Protein AF-A0A5Q3G4J6-F1 (afdb_monomer)

Organism: Fusarium fujikuroi (NCBI:txid5127)

Solvent-accessible surface area (backbone atoms only — not comparable to full-atom values): 6031 Å² total; per-residue (Å²): 132,82,80,49,69,67,57,44,53,53,50,43,54,51,41,53,50,53,40,53,54,37,55,48,49,45,51,53,44,51,53,53,42,53,51,38,54,51,52,30,52,56,25,48,53,44,52,77,43,99,58,60,68,71,59,25,55,52,21,51,54,51,33,54,54,34,52,56,52,42,54,51,45,52,53,50,41,52,52,43,50,52,49,42,52,53,41,51,54,50,44,54,53,43,52,54,51,47,51,50,55,55,52,56,70,73,55,73,77,85,84,126

Foldseek 3Di:
DDDDLVRLVVVLVVLVVLLVVLVVVLVVLVVVLVVLVVLLVVLVCQLPDPDPPVSNVVSVVSNVVSVVVNVVSVVVSVVSVVVSVVSVVVNVVSVVSSVVNVVCVVCPPPDD

Mean predicted aligned error: 5.92 Å

Sequence (112 aa):
MAATKTEIALELVRTRSDISSTEKEINDIKWAIIQVQTQQSAAQAIVTGNYPHDRIVVAQQQVAEFIDKENELYRQQNRSRAELQRLKAKETRLQHQLQANMAQEMCPHEAK

Nearest PDB structures (foldseek):
  3na7-assembly1_A  TM=8.870E-01  e=4.540E-01  Helicobacter pylori NCTC 11638
  5sw8-assembly1_B  TM=9.114E-01  e=8.499E-01  Homo sapiens
  7pg5-assembly1_B  TM=8.902E-01  e=1.130E+00  Homo sapiens
  6ixf-assembly1_A  TM=7.145E-01  e=1.130E+00  Homo sapiens

pLDDT: mean 92.22, std 13.29, range [38.84, 98.56]

Secondary structure (DSSP, 8-state):
-PPPHHHHHHHHHHHHHHHHHHHHHHHHHHHHHHHHHHHHHHHHHHHTSS--HHHHHHHHHHHHHHHHHHHHHHHHHHHHHHHHHHHHHHHHHHHHHHHHHHHHHH------

Radius of gyration: 25.19 Å; Cα contacts (8 Å, |Δi|>4): 65; chains: 1; bounding box: 57×15×81 Å

Structure (mmCIF, N/CA/C/O backbone):
data_AF-A0A5Q3G4J6-F1
#
_entry.id   A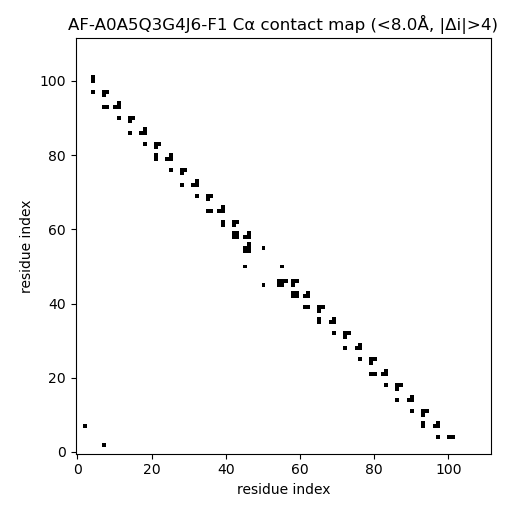F-A0A5Q3G4J6-F1
#
loop_
_atom_site.group_PDB
_atom_site.id
_atom_site.type_symbol
_atom_site.label_atom_id
_atom_site.label_alt_id
_atom_site.label_comp_id
_atom_site.label_asym_id
_atom_site.label_entity_id
_atom_site.label_seq_id
_atom_site.pdbx_PDB_ins_code
_atom_site.Cartn_x
_atom_site.Cartn_y
_atom_site.Cartn_z
_atom_site.occupancy
_atom_site.B_iso_or_equiv
_atom_site.auth_seq_id
_atom_site.auth_comp_id
_atom_site.auth_asym_id
_atom_site.auth_atom_id
_atom_site.pdbx_PDB_model_num
ATOM 1 N N . MET A 1 1 ? 9.278 -8.058 -33.242 1.00 46.97 1 MET A N 1
ATOM 2 C CA . MET A 1 1 ? 9.695 -6.682 -33.584 1.00 46.97 1 MET A CA 1
ATOM 3 C C . MET A 1 1 ? 10.282 -6.068 -32.328 1.00 46.97 1 MET A C 1
ATOM 5 O O . MET A 1 1 ? 9.652 -6.192 -31.285 1.00 46.97 1 MET A O 1
ATOM 9 N N . ALA A 1 2 ? 11.500 -5.529 -32.384 1.00 59.97 2 ALA A N 1
ATOM 10 C CA . ALA A 1 2 ? 12.083 -4.822 -31.245 1.00 59.97 2 ALA A CA 1
ATOM 11 C C . ALA A 1 2 ? 11.324 -3.502 -31.033 1.00 59.97 2 ALA A C 1
ATOM 13 O O . ALA A 1 2 ? 11.009 -2.830 -32.014 1.00 59.97 2 ALA A O 1
ATOM 14 N N . ALA A 1 3 ? 11.005 -3.159 -29.782 1.00 72.31 3 ALA A N 1
ATOM 15 C CA . ALA A 1 3 ? 10.411 -1.865 -29.457 1.00 72.31 3 ALA A CA 1
ATOM 16 C C . ALA A 1 3 ? 11.389 -0.739 -29.823 1.00 72.31 3 ALA A C 1
ATOM 18 O O . ALA A 1 3 ? 12.597 -0.841 -29.584 1.00 72.31 3 ALA A O 1
ATOM 19 N N . THR A 1 4 ? 10.869 0.330 -30.411 1.00 83.44 4 THR A N 1
ATOM 20 C CA . THR A 1 4 ? 11.654 1.501 -30.800 1.00 83.44 4 THR A CA 1
ATOM 21 C C . THR A 1 4 ? 12.139 2.268 -29.566 1.00 83.44 4 THR A C 1
ATOM 23 O O . THR A 1 4 ? 11.529 2.240 -28.497 1.00 83.44 4 THR A O 1
ATOM 26 N N . LYS A 1 5 ? 13.242 3.011 -29.709 1.00 86.94 5 LYS A N 1
ATOM 27 C CA . LYS A 1 5 ? 13.803 3.880 -28.658 1.00 86.94 5 LYS A CA 1
ATOM 28 C C . LYS A 1 5 ? 12.755 4.818 -28.043 1.00 86.94 5 LYS A C 1
ATOM 30 O O . LYS A 1 5 ? 12.698 4.969 -26.825 1.00 86.94 5 LYS A O 1
ATOM 35 N N . THR A 1 6 ? 11.910 5.410 -28.886 1.00 89.19 6 THR A N 1
ATOM 36 C CA . THR A 1 6 ? 10.826 6.306 -28.467 1.00 89.19 6 THR A CA 1
ATOM 37 C C . THR A 1 6 ? 9.762 5.570 -27.654 1.00 89.19 6 THR A C 1
ATOM 39 O O . THR A 1 6 ? 9.331 6.083 -26.625 1.00 89.19 6 THR A O 1
ATOM 42 N N . GLU A 1 7 ? 9.370 4.359 -28.057 1.00 92.56 7 GLU A N 1
ATOM 43 C CA . GLU A 1 7 ? 8.411 3.539 -27.301 1.00 92.56 7 GLU A CA 1
ATOM 44 C C . GLU A 1 7 ? 8.956 3.165 -25.919 1.00 92.56 7 GLU A C 1
ATOM 46 O O . GLU A 1 7 ? 8.252 3.329 -24.923 1.00 92.56 7 GLU A O 1
ATOM 51 N N . ILE A 1 8 ? 10.229 2.760 -25.835 1.00 91.75 8 ILE A N 1
ATOM 52 C CA . ILE A 1 8 ? 10.890 2.438 -24.560 1.00 91.75 8 ILE A CA 1
ATOM 53 C C . ILE A 1 8 ? 10.963 3.677 -23.656 1.00 91.75 8 ILE A C 1
ATOM 55 O O . ILE A 1 8 ? 10.681 3.589 -22.461 1.00 91.75 8 ILE A O 1
ATOM 59 N N . ALA A 1 9 ? 11.299 4.846 -24.211 1.00 92.50 9 ALA A N 1
ATOM 60 C CA . ALA A 1 9 ? 11.348 6.098 -23.459 1.00 92.50 9 ALA A CA 1
ATOM 61 C C . ALA A 1 9 ? 9.964 6.517 -22.928 1.00 92.50 9 ALA A C 1
ATOM 63 O O . ALA A 1 9 ? 9.842 6.920 -21.770 1.00 92.50 9 ALA A O 1
ATOM 64 N N . LEU A 1 10 ? 8.909 6.382 -23.738 1.00 95.19 10 LEU A N 1
ATOM 65 C CA . LEU A 1 10 ? 7.536 6.652 -23.305 1.00 95.19 10 LEU A CA 1
ATOM 66 C C . LEU A 1 10 ? 7.086 5.674 -22.215 1.00 95.19 10 LEU A C 1
ATOM 68 O O . LEU A 1 10 ? 6.464 6.082 -21.232 1.00 95.19 10 LEU A O 1
ATOM 72 N N . GLU A 1 11 ? 7.416 4.391 -22.354 1.00 95.81 11 GLU A N 1
ATOM 73 C CA . GLU A 1 11 ? 7.081 3.389 -21.345 1.00 95.81 11 GLU A CA 1
ATOM 74 C C . GLU A 1 11 ? 7.855 3.596 -20.034 1.00 95.81 11 GLU A C 1
ATOM 76 O O . GLU A 1 11 ? 7.298 3.363 -18.959 1.00 95.81 11 GLU A O 1
ATOM 81 N N . LEU A 1 12 ? 9.087 4.112 -20.087 1.00 96.19 12 LEU A N 1
ATOM 82 C CA . LEU A 1 12 ? 9.831 4.547 -18.901 1.00 96.19 12 LEU A CA 1
ATOM 83 C C . LEU A 1 12 ? 9.124 5.683 -18.164 1.00 96.19 12 LEU A C 1
ATOM 85 O O . LEU A 1 12 ? 8.985 5.617 -16.944 1.00 96.19 12 LEU A O 1
ATOM 89 N N . VAL A 1 13 ? 8.656 6.707 -18.884 1.00 97.44 13 VAL A N 1
ATOM 90 C CA . VAL A 1 13 ? 7.914 7.827 -18.279 1.00 97.44 13 VAL A CA 1
ATOM 91 C C . VAL A 1 13 ? 6.649 7.322 -17.587 1.00 97.44 13 VAL A C 1
ATOM 93 O O . VAL A 1 13 ? 6.405 7.673 -16.433 1.00 97.44 13 VAL A O 1
ATOM 96 N N . ARG A 1 14 ? 5.883 6.446 -18.249 1.00 97.50 14 ARG A N 1
ATOM 97 C CA . ARG A 1 14 ? 4.683 5.828 -17.660 1.00 97.50 14 ARG A CA 1
ATOM 98 C C . ARG A 1 14 ? 5.025 5.008 -16.418 1.00 97.50 14 ARG A C 1
ATOM 100 O O . ARG A 1 14 ? 4.450 5.241 -15.365 1.00 97.50 14 ARG A O 1
ATOM 107 N N . THR A 1 15 ? 6.031 4.139 -16.512 1.00 97.88 15 THR A N 1
ATOM 108 C CA . THR A 1 15 ? 6.462 3.287 -15.392 1.00 97.88 15 THR A CA 1
ATOM 109 C C . THR A 1 15 ? 6.900 4.125 -14.186 1.00 97.88 15 THR A C 1
ATOM 111 O O . THR A 1 15 ? 6.554 3.799 -13.057 1.00 97.88 15 THR A O 1
ATOM 114 N N . ARG A 1 16 ? 7.608 5.242 -14.399 1.00 98.06 16 ARG A N 1
ATOM 115 C CA . ARG A 1 16 ? 7.990 6.176 -13.325 1.00 98.06 16 ARG A CA 1
ATOM 116 C C . ARG A 1 16 ? 6.791 6.879 -12.691 1.00 98.06 16 ARG A C 1
ATOM 118 O O . ARG A 1 16 ? 6.776 7.065 -11.476 1.00 98.06 16 ARG A O 1
ATOM 125 N N . SER A 1 17 ? 5.790 7.244 -13.492 1.00 98.25 17 SER A N 1
ATOM 126 C CA . SER A 1 17 ? 4.525 7.774 -12.977 1.00 98.25 17 SER A CA 1
ATOM 127 C C . SER A 1 17 ? 3.824 6.741 -12.093 1.00 98.25 17 SER A C 1
ATOM 129 O O . SER A 1 17 ? 3.448 7.064 -10.970 1.00 98.25 17 SER A O 1
ATOM 131 N N . ASP A 1 18 ? 3.727 5.491 -12.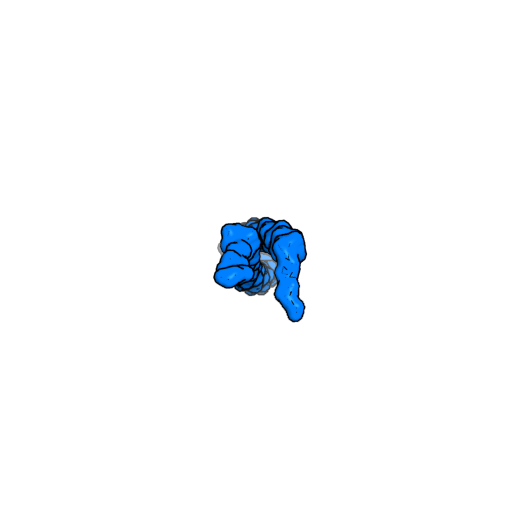552 1.00 98.31 18 ASP A N 1
ATOM 132 C CA . ASP A 1 18 ? 3.100 4.398 -11.799 1.00 98.31 18 ASP A CA 1
ATOM 133 C C . ASP A 1 18 ? 3.845 4.117 -10.482 1.00 98.31 18 ASP A C 1
ATOM 135 O O . ASP A 1 18 ? 3.217 3.911 -9.441 1.00 98.31 18 ASP A O 1
ATOM 139 N N . ILE A 1 19 ? 5.185 4.174 -10.494 1.00 98.56 19 ILE A N 1
ATOM 140 C CA . ILE A 1 19 ? 6.023 4.085 -9.286 1.00 98.56 19 ILE A CA 1
ATOM 141 C C . ILE A 1 19 ? 5.639 5.183 -8.294 1.00 98.56 19 ILE A C 1
ATOM 143 O O . ILE A 1 19 ? 5.351 4.878 -7.139 1.00 98.56 19 ILE A O 1
ATOM 147 N N . SER A 1 20 ? 5.590 6.441 -8.741 1.00 98.50 20 SER A N 1
ATOM 148 C CA . SER A 1 20 ? 5.261 7.577 -7.875 1.00 98.50 20 SER A CA 1
ATOM 149 C C . SER A 1 20 ? 3.850 7.462 -7.289 1.00 98.50 20 SER A C 1
ATOM 151 O O . SER A 1 20 ? 3.655 7.669 -6.089 1.00 98.50 20 SER A O 1
ATOM 153 N N . SER A 1 21 ? 2.867 7.063 -8.102 1.00 98.38 21 SER A N 1
ATOM 154 C CA . SER A 1 21 ? 1.499 6.812 -7.641 1.00 98.38 21 SER A CA 1
ATOM 155 C C . SER A 1 21 ? 1.435 5.686 -6.606 1.00 98.38 21 SER A C 1
ATOM 157 O O . SER A 1 21 ? 0.764 5.837 -5.588 1.00 98.38 21 SER A O 1
ATOM 159 N N . THR A 1 22 ? 2.172 4.594 -6.819 1.00 98.44 22 THR A N 1
ATOM 160 C CA . THR A 1 22 ? 2.214 3.455 -5.887 1.00 98.44 22 THR A CA 1
ATOM 161 C C . THR A 1 22 ? 2.916 3.823 -4.576 1.00 98.44 22 THR A C 1
ATOM 163 O O . THR A 1 22 ? 2.479 3.427 -3.497 1.00 98.44 22 THR A O 1
ATOM 166 N N . GLU A 1 23 ? 3.990 4.617 -4.629 1.00 98.50 23 GLU A N 1
ATOM 167 C CA . GLU A 1 23 ? 4.670 5.132 -3.432 1.00 98.50 23 GLU A CA 1
ATOM 168 C C . GLU A 1 23 ? 3.748 6.032 -2.605 1.00 98.50 23 GLU A C 1
ATOM 170 O O . GLU A 1 23 ? 3.713 5.913 -1.375 1.00 98.50 23 GLU A O 1
ATOM 175 N N . LYS A 1 24 ? 2.950 6.875 -3.274 1.00 98.44 24 LYS A N 1
ATOM 176 C CA . LYS A 1 24 ? 1.908 7.666 -2.619 1.00 98.44 24 LYS A CA 1
ATOM 177 C C . LYS A 1 24 ? 0.846 6.772 -1.977 1.00 98.44 24 LYS A C 1
ATOM 179 O O . LYS A 1 24 ? 0.558 6.962 -0.801 1.00 98.44 24 LYS A O 1
ATOM 184 N N . GLU A 1 25 ? 0.322 5.775 -2.690 1.00 98.31 25 GLU A N 1
ATOM 185 C CA . GLU A 1 25 ? 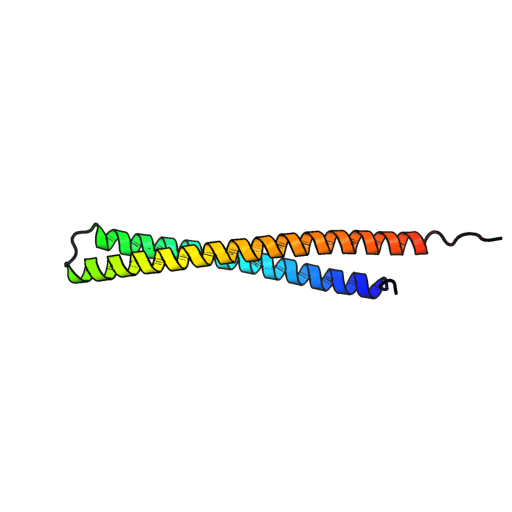-0.677 4.844 -2.142 1.00 98.31 25 GLU A CA 1
ATOM 186 C C . GLU A 1 25 ? -0.153 4.139 -0.881 1.00 98.31 25 GLU A C 1
ATOM 188 O O . GLU A 1 25 ? -0.831 4.099 0.145 1.00 98.31 25 GLU A O 1
ATOM 193 N N . ILE A 1 26 ? 1.089 3.645 -0.907 1.00 98.44 26 ILE A N 1
ATOM 194 C CA . ILE A 1 26 ? 1.726 3.028 0.265 1.00 98.44 26 ILE A CA 1
ATOM 195 C C . ILE A 1 26 ? 1.765 4.004 1.445 1.00 98.44 26 ILE A C 1
ATOM 197 O O . ILE A 1 26 ? 1.566 3.588 2.589 1.00 98.44 26 ILE A O 1
ATOM 201 N N . ASN A 1 27 ? 2.053 5.280 1.192 1.00 98.31 27 ASN A N 1
ATOM 202 C CA . ASN A 1 27 ? 2.089 6.306 2.227 1.00 98.31 27 ASN A CA 1
ATOM 203 C C . ASN A 1 27 ? 0.694 6.623 2.783 1.00 98.31 27 ASN A C 1
ATOM 205 O O . ASN A 1 27 ? 0.530 6.708 3.997 1.00 98.31 27 ASN A O 1
ATOM 209 N N . ASP A 1 28 ? -0.313 6.721 1.921 1.00 98.44 28 ASP A N 1
ATOM 210 C CA . ASP A 1 28 ? -1.701 6.948 2.326 1.00 98.44 28 ASP A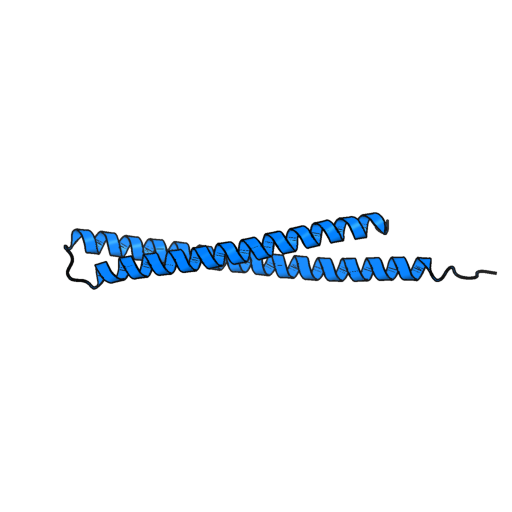 CA 1
ATOM 211 C C . ASP A 1 28 ? -2.215 5.772 3.181 1.00 98.44 28 ASP A C 1
ATOM 213 O O . ASP A 1 28 ? -2.810 5.979 4.241 1.00 98.44 28 ASP A O 1
ATOM 217 N N . ILE A 1 29 ? -1.878 4.530 2.809 1.00 98.50 29 ILE A N 1
ATOM 218 C CA . ILE A 1 29 ? -2.192 3.334 3.607 1.00 98.50 29 ILE A CA 1
ATOM 219 C C . ILE A 1 29 ? -1.495 3.375 4.975 1.00 98.50 29 ILE A C 1
ATOM 221 O O . ILE A 1 29 ? -2.102 3.002 5.977 1.00 98.50 29 ILE A O 1
ATOM 225 N N . LYS A 1 30 ? -0.238 3.843 5.064 1.00 98.31 30 LYS A N 1
ATOM 226 C CA . LYS A 1 30 ? 0.446 4.002 6.365 1.00 98.31 30 LYS A CA 1
ATOM 227 C C . LYS A 1 30 ? -0.324 4.945 7.288 1.00 98.31 30 LYS A C 1
ATOM 229 O O . LYS A 1 30 ? -0.503 4.620 8.459 1.00 98.31 30 LYS A O 1
ATOM 234 N N . TRP A 1 31 ? -0.790 6.080 6.771 1.00 98.50 31 TRP A N 1
ATOM 235 C CA . TRP A 1 31 ? -1.596 7.017 7.553 1.00 98.50 31 TRP A CA 1
ATOM 236 C C . TRP A 1 31 ? -2.933 6.414 7.981 1.00 98.50 31 TRP A C 1
ATOM 238 O O . TRP A 1 31 ? -3.331 6.579 9.133 1.00 98.50 31 TRP A O 1
ATOM 248 N N . ALA A 1 32 ? -3.586 5.653 7.100 1.00 98.50 32 ALA A N 1
ATOM 249 C CA . ALA A 1 32 ? -4.814 4.942 7.437 1.00 98.50 32 ALA A CA 1
ATOM 250 C C . ALA A 1 32 ? -4.606 3.917 8.568 1.00 98.50 32 ALA A C 1
ATOM 252 O O . ALA A 1 32 ? -5.440 3.830 9.468 1.00 98.50 32 ALA A O 1
ATOM 253 N N . ILE A 1 33 ? -3.484 3.186 8.568 1.00 98.44 33 ILE A N 1
ATOM 254 C CA . ILE A 1 33 ? -3.130 2.248 9.649 1.00 98.44 33 ILE A CA 1
ATOM 255 C C . ILE A 1 33 ? -2.981 2.997 10.978 1.00 98.44 33 ILE A C 1
ATOM 257 O O . ILE A 1 33 ? -3.619 2.625 11.959 1.00 98.44 33 ILE A O 1
ATOM 261 N N . ILE A 1 34 ? -2.215 4.094 11.004 1.00 98.31 34 ILE A N 1
ATOM 262 C CA . ILE A 1 34 ? -2.021 4.916 12.214 1.00 98.31 34 ILE A CA 1
ATOM 263 C C . ILE A 1 34 ? -3.365 5.429 12.751 1.00 98.31 34 ILE A C 1
ATOM 265 O O . ILE A 1 34 ? -3.614 5.417 13.960 1.00 98.31 34 ILE A O 1
ATOM 269 N N . GLN A 1 35 ? -4.258 5.859 11.857 1.00 98.38 35 GLN A N 1
ATOM 270 C CA . GLN A 1 35 ? -5.590 6.317 12.235 1.00 98.38 35 GLN A CA 1
ATOM 271 C C . GLN A 1 35 ? -6.411 5.195 12.887 1.00 98.38 35 GLN A C 1
ATOM 273 O O . GLN A 1 35 ? -7.014 5.422 13.936 1.00 98.38 35 GLN A O 1
ATOM 278 N N . VAL A 1 36 ? -6.422 3.993 12.304 1.00 98.31 36 VAL A N 1
ATOM 279 C CA . VAL A 1 36 ? -7.152 2.840 12.857 1.00 98.31 36 VAL A CA 1
ATOM 280 C C . VAL A 1 36 ? -6.579 2.421 14.211 1.00 98.31 36 VAL A C 1
ATOM 282 O O . VAL A 1 36 ? -7.345 2.245 15.154 1.00 98.31 36 VAL A O 1
ATOM 285 N N . GLN A 1 37 ? -5.254 2.371 14.361 1.00 98.06 37 GLN A N 1
ATOM 286 C CA . GLN A 1 37 ? -4.595 2.081 15.644 1.00 98.06 37 GLN A CA 1
ATOM 287 C C . GLN A 1 37 ? -4.967 3.097 16.733 1.00 98.06 37 GLN A C 1
ATOM 289 O O . GLN A 1 37 ? -5.189 2.747 17.896 1.00 98.06 37 GLN A O 1
ATOM 294 N N . THR A 1 38 ? -5.092 4.371 16.356 1.00 98.25 38 THR A N 1
ATOM 295 C CA . THR A 1 38 ? -5.542 5.429 17.270 1.00 98.25 38 THR A CA 1
ATOM 296 C C . THR A 1 38 ? -6.992 5.204 17.711 1.00 98.25 38 THR A C 1
ATOM 298 O O . THR A 1 38 ? -7.303 5.299 18.898 1.00 98.25 38 THR A O 1
ATOM 301 N N . GLN A 1 39 ? -7.882 4.859 16.775 1.00 97.88 39 GLN A N 1
ATOM 302 C CA . GLN A 1 39 ? -9.289 4.557 17.068 1.00 97.88 39 GLN A CA 1
ATOM 303 C C . GLN A 1 39 ? -9.441 3.311 17.947 1.00 97.88 39 GLN A C 1
ATOM 305 O O . GLN A 1 39 ? -10.207 3.323 18.910 1.00 97.88 39 GLN A O 1
ATOM 310 N N . GLN A 1 40 ? -8.658 2.270 17.669 1.00 97.69 40 GLN A N 1
ATOM 311 C CA . GLN A 1 40 ? -8.606 1.058 18.475 1.00 97.69 40 GLN A CA 1
ATOM 312 C C . GLN A 1 40 ? -8.157 1.358 19.907 1.00 97.69 40 GLN A C 1
ATOM 314 O O . GLN A 1 40 ? -8.776 0.877 20.851 1.00 97.69 40 GLN A O 1
ATOM 319 N N . SER A 1 41 ? -7.133 2.197 20.081 1.00 97.38 41 SER A N 1
ATOM 320 C CA . SER A 1 41 ? -6.643 2.604 21.404 1.00 97.38 41 SER A CA 1
ATOM 321 C C . SER A 1 41 ? -7.716 3.354 22.202 1.00 97.38 41 SER A C 1
ATOM 323 O O . SER A 1 41 ? -7.892 3.108 23.396 1.00 97.38 41 SER A O 1
ATOM 325 N N . ALA A 1 42 ? -8.481 4.228 21.539 1.00 97.69 42 ALA A N 1
ATOM 326 C CA . ALA A 1 42 ? -9.604 4.929 22.157 1.00 97.69 42 ALA A CA 1
ATOM 327 C C . ALA A 1 42 ? -10.730 3.967 22.576 1.00 97.69 42 ALA A C 1
ATOM 329 O O . ALA A 1 42 ? -11.232 4.066 23.695 1.00 97.69 42 ALA A O 1
ATOM 330 N N . ALA A 1 43 ? -11.098 3.010 21.718 1.00 97.50 43 ALA A N 1
ATOM 331 C CA . ALA A 1 43 ? -12.097 1.996 22.052 1.00 97.50 43 ALA A CA 1
ATOM 332 C C . ALA A 1 43 ? -11.618 1.095 23.205 1.00 97.50 43 ALA A C 1
ATOM 334 O O . ALA A 1 43 ? -12.352 0.875 24.167 1.00 97.50 43 ALA A O 1
ATOM 335 N N . GLN A 1 44 ? -10.355 0.664 23.186 1.00 97.44 44 GLN A N 1
ATOM 336 C CA . GLN A 1 44 ? -9.763 -0.149 24.249 1.00 97.44 44 GLN A CA 1
ATOM 337 C C . GLN A 1 44 ? -9.792 0.563 25.610 1.00 97.44 44 GLN A C 1
ATOM 339 O O . GLN A 1 44 ? -10.085 -0.071 26.622 1.00 97.44 44 GLN A O 1
ATOM 344 N N . ALA A 1 45 ? -9.562 1.880 25.641 1.00 97.56 45 ALA A N 1
ATOM 345 C CA . ALA A 1 45 ? -9.653 2.672 26.866 1.00 97.56 45 ALA A CA 1
ATOM 346 C C . ALA A 1 45 ? -11.072 2.687 27.466 1.00 97.56 45 ALA A C 1
ATOM 348 O O . ALA A 1 45 ? -11.221 2.750 28.687 1.00 97.56 45 ALA A O 1
ATOM 349 N N . ILE A 1 46 ? -12.115 2.600 26.629 1.00 97.38 46 ILE A N 1
ATOM 350 C CA . ILE A 1 46 ? -13.504 2.448 27.090 1.00 97.38 46 ILE A CA 1
ATOM 351 C C . ILE A 1 46 ? -13.710 1.050 27.675 1.00 97.38 46 ILE A C 1
ATOM 353 O O . ILE A 1 46 ? -14.272 0.928 28.761 1.00 97.38 46 ILE A O 1
ATOM 357 N N . VAL A 1 47 ? -13.214 0.010 26.996 1.00 96.38 47 VAL A N 1
ATOM 358 C CA . VAL A 1 47 ? -13.335 -1.391 27.440 1.00 96.38 47 VAL A CA 1
ATOM 359 C C . VAL A 1 47 ? -12.708 -1.607 28.818 1.00 96.38 47 VAL A C 1
ATOM 361 O O . VAL A 1 47 ? -13.282 -2.304 29.650 1.00 96.38 47 VAL A O 1
ATOM 364 N N . THR A 1 48 ? -11.536 -1.022 29.070 1.00 96.25 48 THR A N 1
ATOM 365 C CA . THR A 1 48 ? -10.807 -1.180 30.341 1.00 96.25 48 THR A CA 1
ATOM 366 C C . THR A 1 48 ? -11.176 -0.137 31.394 1.00 96.25 48 THR A C 1
ATOM 368 O O . THR A 1 48 ? -10.668 -0.187 32.512 1.00 96.25 48 THR A O 1
ATOM 371 N N . GLY A 1 49 ? -11.985 0.857 31.027 1.00 95.81 49 GLY A N 1
ATOM 372 C CA . GLY A 1 49 ? -12.366 1.963 31.894 1.00 95.81 49 GLY A CA 1
ATOM 373 C C . GLY A 1 49 ? -13.597 1.660 32.746 1.00 95.81 49 GLY A C 1
ATOM 374 O O . GLY A 1 49 ? -14.242 0.623 32.627 1.00 95.81 49 GLY A O 1
ATOM 375 N N . ASN A 1 50 ? -13.961 2.620 33.594 1.00 95.56 50 ASN A N 1
ATOM 376 C CA . ASN A 1 50 ? -15.181 2.551 34.396 1.00 95.56 50 ASN A CA 1
ATOM 377 C C . ASN A 1 50 ? -16.372 3.144 33.624 1.00 95.56 50 ASN A C 1
ATOM 379 O O . ASN A 1 50 ? -16.851 4.235 33.940 1.00 95.56 50 ASN A O 1
ATOM 383 N N . TYR A 1 51 ? -16.795 2.455 32.564 1.00 95.88 51 TYR A N 1
ATOM 384 C CA . TYR A 1 51 ? -17.934 2.850 31.734 1.00 95.88 51 TYR A CA 1
ATOM 385 C C . TYR A 1 51 ? -19.143 1.930 31.956 1.00 95.88 51 TYR A C 1
ATOM 387 O O . TYR A 1 51 ? -18.982 0.779 32.361 1.00 95.88 51 TYR A O 1
ATOM 395 N N . PRO A 1 52 ? -20.364 2.413 31.665 1.00 97.56 52 PRO A N 1
AT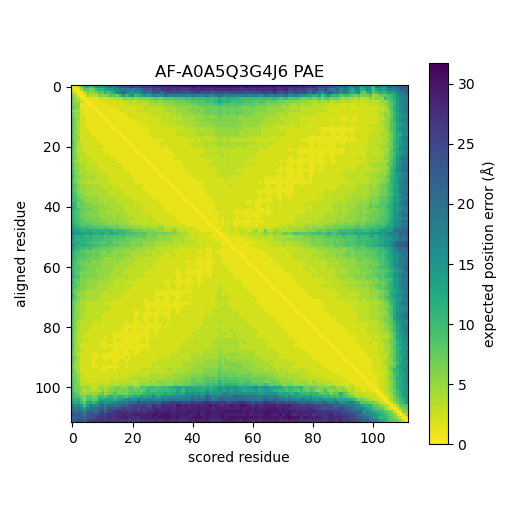OM 396 C CA . PRO A 1 52 ? -21.552 1.569 31.613 1.00 97.56 52 PRO A CA 1
ATOM 397 C C . PRO A 1 52 ? -21.377 0.354 30.688 1.00 97.56 52 PRO A C 1
ATOM 399 O O . PRO A 1 52 ? -20.696 0.430 29.661 1.00 97.56 52 PRO A O 1
ATOM 402 N N . HIS A 1 53 ? -22.000 -0.769 31.054 1.00 95.81 53 HIS A N 1
ATOM 403 C CA . HIS A 1 53 ? -21.816 -2.054 30.373 1.00 95.81 53 HIS A CA 1
ATOM 404 C C . HIS A 1 53 ? -22.174 -2.008 28.879 1.00 95.81 53 HIS A C 1
ATOM 406 O O . HIS A 1 53 ? -21.447 -2.557 28.057 1.00 95.81 53 HIS A O 1
ATOM 412 N N . ASP A 1 54 ? -23.240 -1.300 28.512 1.00 96.88 54 ASP A N 1
ATOM 413 C CA . ASP A 1 54 ? -23.649 -1.070 27.123 1.00 96.88 54 ASP A CA 1
ATOM 414 C C . ASP A 1 54 ? -22.540 -0.401 26.297 1.00 96.88 54 ASP A C 1
ATOM 416 O O . ASP A 1 54 ? -22.246 -0.831 25.181 1.00 96.88 54 ASP A O 1
ATOM 420 N N . ARG A 1 55 ? -21.854 0.599 26.865 1.00 96.31 55 ARG A N 1
ATOM 421 C CA . ARG A 1 55 ? -20.727 1.266 26.198 1.00 96.31 55 ARG A CA 1
ATOM 422 C C . ARG A 1 55 ? -19.513 0.359 26.061 1.00 96.31 55 ARG A C 1
ATOM 424 O O . ARG A 1 55 ? -18.834 0.421 25.040 1.00 96.31 55 ARG A O 1
ATOM 431 N N . ILE A 1 56 ? -19.251 -0.481 27.061 1.00 97.81 56 ILE A N 1
ATOM 432 C CA . ILE A 1 56 ? -18.170 -1.473 27.004 1.00 97.81 56 ILE A CA 1
ATOM 433 C C . ILE A 1 56 ? -18.432 -2.474 25.876 1.00 97.81 56 ILE A C 1
ATOM 435 O O . ILE A 1 56 ? -17.530 -2.727 25.083 1.00 97.81 56 ILE A O 1
ATOM 439 N N . VAL A 1 57 ? -19.656 -2.996 25.760 1.00 97.44 57 VAL A N 1
ATOM 440 C CA . VAL A 1 57 ? -20.028 -3.950 24.700 1.00 97.44 57 VAL A CA 1
ATOM 441 C C . VAL A 1 57 ? -19.844 -3.330 23.312 1.00 97.44 57 VAL A C 1
ATOM 443 O O . VAL A 1 57 ? -19.237 -3.947 22.437 1.00 97.44 57 VAL A O 1
ATOM 446 N N . VAL A 1 58 ? -20.292 -2.086 23.113 1.00 97.75 58 VAL A N 1
ATOM 447 C CA . VAL A 1 58 ? -20.078 -1.366 21.845 1.00 97.75 58 VAL A CA 1
ATOM 448 C C . VAL A 1 58 ? -18.587 -1.175 21.558 1.00 97.75 58 VAL A C 1
ATOM 450 O O . VAL A 1 58 ? -18.143 -1.403 20.435 1.00 97.75 58 VAL A O 1
ATOM 453 N N . ALA A 1 59 ? -17.793 -0.800 22.561 1.00 97.56 59 ALA A N 1
ATOM 454 C CA . ALA A 1 59 ? -16.358 -0.604 22.387 1.00 97.56 59 ALA A CA 1
ATOM 455 C C . ALA A 1 59 ? -15.617 -1.916 22.071 1.00 97.56 59 ALA A C 1
ATOM 457 O O . ALA A 1 59 ? -14.703 -1.911 21.251 1.00 97.56 59 ALA A O 1
ATOM 458 N N . GLN A 1 60 ? -16.026 -3.048 22.651 1.00 97.94 60 GLN A N 1
ATOM 459 C CA . GLN A 1 60 ? -15.478 -4.367 22.311 1.00 97.94 60 GLN A CA 1
ATOM 460 C C . GLN A 1 60 ? -15.732 -4.721 20.843 1.00 97.94 60 GLN A C 1
ATOM 462 O O . GLN A 1 60 ? -14.814 -5.160 20.150 1.00 97.94 60 GLN A O 1
ATOM 467 N N . GLN A 1 61 ? -16.951 -4.472 20.358 1.00 98.00 61 GLN A N 1
ATOM 468 C CA . GLN A 1 61 ? -17.296 -4.667 18.951 1.00 98.00 61 GLN A CA 1
ATOM 469 C C . GLN A 1 61 ? -16.447 -3.768 18.037 1.00 98.00 61 GLN A C 1
ATOM 471 O O . GLN A 1 61 ? -15.878 -4.243 17.056 1.00 98.00 61 GLN A O 1
ATOM 476 N N . GLN A 1 62 ? -16.281 -2.492 18.396 1.00 98.00 62 GLN A N 1
ATOM 477 C CA . GLN A 1 62 ? -15.430 -1.559 17.650 1.00 98.00 62 GLN A CA 1
ATOM 478 C C . GLN A 1 62 ? -13.965 -2.007 17.602 1.00 98.00 62 GLN A C 1
ATOM 480 O O . GLN A 1 62 ? -13.335 -1.915 16.553 1.00 98.00 62 GLN A O 1
ATOM 485 N N . VAL A 1 63 ? -13.411 -2.518 18.708 1.00 97.62 63 VAL A N 1
ATOM 486 C CA . VAL A 1 63 ? -12.040 -3.055 18.727 1.00 97.62 63 VAL A CA 1
ATOM 487 C C . VAL A 1 63 ? -11.892 -4.204 17.730 1.00 97.62 63 VAL A C 1
ATOM 489 O O . VAL A 1 63 ? -10.922 -4.212 16.974 1.00 97.62 63 VAL A O 1
ATOM 492 N N . ALA A 1 64 ? -12.847 -5.138 17.687 1.00 97.06 64 ALA A N 1
ATOM 493 C CA . ALA A 1 64 ? -12.821 -6.241 16.726 1.00 97.06 64 ALA A CA 1
ATOM 494 C C . ALA A 1 64 ? -12.851 -5.733 15.271 1.00 97.06 64 ALA A C 1
ATOM 496 O O . ALA A 1 64 ? -12.020 -6.134 14.458 1.00 97.06 64 ALA A O 1
ATOM 497 N N . GLU A 1 65 ? -13.730 -4.776 14.964 1.00 98.12 65 GLU A N 1
ATOM 498 C CA . GLU A 1 65 ? -13.823 -4.165 13.631 1.00 98.12 65 GLU A CA 1
ATOM 499 C C . GLU A 1 65 ? -12.540 -3.423 13.227 1.00 98.12 65 GLU A C 1
ATOM 501 O O . GLU A 1 65 ? -12.114 -3.484 12.070 1.00 98.12 65 GLU A O 1
ATOM 506 N N . PHE A 1 66 ? -11.893 -2.731 14.169 1.00 98.19 66 PHE A N 1
ATOM 507 C CA . PHE A 1 66 ? -10.629 -2.049 13.901 1.00 98.19 66 PHE A CA 1
ATOM 508 C C . PHE A 1 66 ? -9.481 -3.026 13.650 1.00 98.19 66 PHE A C 1
ATOM 510 O O . PHE A 1 66 ? -8.683 -2.765 12.753 1.00 98.19 66 PHE A O 1
ATOM 517 N N . ILE A 1 67 ? -9.433 -4.162 14.353 1.00 97.56 67 ILE A N 1
ATOM 518 C CA . ILE A 1 67 ? -8.450 -5.227 14.091 1.00 97.56 67 ILE A CA 1
ATOM 519 C C . ILE A 1 67 ? -8.616 -5.770 12.667 1.00 97.56 67 ILE A C 1
ATOM 521 O O . ILE A 1 67 ? -7.638 -5.897 11.927 1.00 97.56 67 ILE A O 1
ATOM 525 N N . ASP A 1 68 ? -9.848 -6.057 12.247 1.00 98.12 68 ASP A N 1
ATOM 526 C CA . ASP A 1 68 ? -10.115 -6.551 10.893 1.00 98.12 68 ASP A CA 1
ATOM 527 C C . ASP A 1 68 ? -9.716 -5.526 9.826 1.00 98.12 68 ASP A C 1
ATOM 529 O O . ASP A 1 68 ? -9.071 -5.865 8.826 1.00 98.12 68 ASP A O 1
ATOM 533 N N . LYS A 1 69 ? -10.036 -4.250 10.061 1.00 98.31 69 LYS A N 1
ATOM 534 C CA . LYS A 1 69 ? -9.672 -3.154 9.161 1.00 98.31 69 LYS A CA 1
ATOM 535 C C . LYS A 1 69 ? -8.160 -2.950 9.075 1.00 98.31 69 LYS A C 1
ATOM 537 O O . LYS A 1 69 ? -7.634 -2.760 7.980 1.00 98.31 69 LYS A O 1
ATOM 542 N N . GLU A 1 70 ? -7.459 -2.998 10.202 1.00 98.06 70 GLU A N 1
ATOM 543 C CA . GLU A 1 70 ? -6.002 -2.896 10.258 1.00 98.06 70 GLU A CA 1
ATOM 544 C C . GLU A 1 70 ? -5.341 -4.039 9.473 1.00 98.06 70 GLU A C 1
ATOM 546 O O . GLU A 1 70 ? -4.467 -3.800 8.635 1.00 98.06 70 GLU A O 1
ATOM 551 N N . ASN A 1 71 ? -5.815 -5.273 9.669 1.00 98.19 71 ASN A N 1
ATOM 552 C CA . ASN A 1 71 ? -5.332 -6.441 8.937 1.00 98.19 71 ASN A CA 1
ATOM 553 C C . ASN A 1 71 ? -5.505 -6.286 7.421 1.00 98.19 71 ASN A C 1
ATOM 555 O O . ASN A 1 71 ? -4.588 -6.612 6.660 1.00 98.19 71 ASN A O 1
ATOM 559 N N . GLU A 1 72 ? -6.648 -5.774 6.959 1.00 98.50 72 GLU A N 1
ATOM 560 C CA . GLU A 1 72 ? -6.853 -5.543 5.527 1.00 98.50 72 GLU A CA 1
ATOM 561 C C . GLU A 1 72 ? -5.936 -4.442 4.981 1.00 98.50 72 GLU A C 1
ATOM 563 O O . GLU A 1 72 ? -5.345 -4.615 3.912 1.00 98.50 72 GLU A O 1
ATOM 568 N N . LEU A 1 73 ? -5.723 -3.356 5.731 1.00 98.56 73 LEU A N 1
ATOM 569 C CA . LEU A 1 73 ? -4.778 -2.306 5.345 1.00 98.56 73 LEU A CA 1
ATOM 570 C C . LEU A 1 73 ? -3.341 -2.838 5.239 1.00 98.56 73 LEU A C 1
ATOM 572 O O . LEU A 1 73 ? -2.635 -2.506 4.284 1.00 98.56 73 LEU A O 1
ATOM 576 N N . TYR A 1 74 ? -2.905 -3.708 6.154 1.00 98.31 74 TYR A N 1
ATOM 577 C CA . TYR A 1 74 ? -1.597 -4.362 6.047 1.00 98.31 74 TYR A CA 1
ATOM 578 C C . TYR A 1 74 ? -1.491 -5.254 4.808 1.00 98.31 74 TYR A C 1
ATOM 580 O O . TYR A 1 74 ? -0.474 -5.222 4.106 1.00 98.31 74 TYR A O 1
ATOM 588 N N . ARG A 1 75 ? -2.539 -6.023 4.484 1.00 98.50 75 ARG A N 1
ATOM 589 C CA . ARG A 1 75 ? -2.571 -6.816 3.245 1.00 98.50 75 ARG A CA 1
ATOM 590 C C . ARG A 1 75 ? -2.492 -5.921 2.013 1.00 98.50 75 ARG A C 1
ATOM 592 O O . ARG A 1 75 ? -1.713 -6.223 1.110 1.00 98.50 75 ARG A O 1
ATOM 599 N N . GLN A 1 76 ? -3.238 -4.817 1.982 1.00 98.44 76 GLN A N 1
ATOM 600 C CA . GLN A 1 76 ? -3.176 -3.851 0.887 1.00 98.44 76 GLN A CA 1
ATOM 601 C C . GLN A 1 76 ? -1.777 -3.247 0.754 1.00 98.44 76 GLN A C 1
ATOM 603 O O . GLN A 1 76 ? -1.215 -3.263 -0.338 1.00 98.44 76 GLN A O 1
ATOM 608 N N . GLN A 1 77 ? -1.162 -2.823 1.861 1.00 98.25 77 GLN A N 1
ATOM 609 C CA . GLN A 1 77 ? 0.200 -2.296 1.855 1.00 98.25 77 GLN A CA 1
ATOM 610 C C . GLN A 1 77 ? 1.203 -3.305 1.281 1.00 98.25 77 GLN A C 1
ATOM 612 O O . GLN A 1 77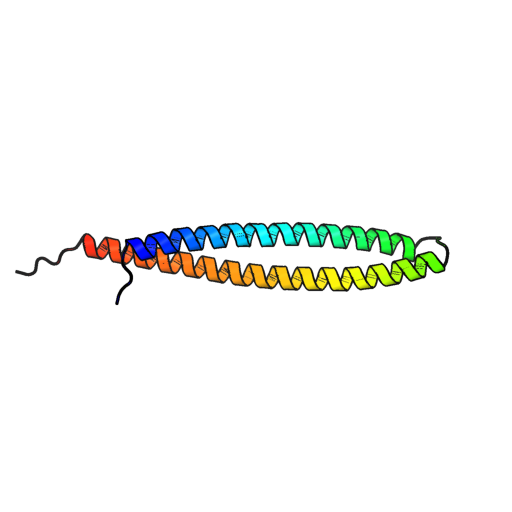 ? 2.079 -2.930 0.501 1.00 98.25 77 GLN A O 1
ATOM 617 N N . ASN A 1 78 ? 1.082 -4.584 1.647 1.00 98.25 78 ASN A N 1
ATOM 618 C CA . ASN A 1 78 ? 1.949 -5.640 1.129 1.00 98.25 78 ASN A CA 1
ATOM 619 C C . ASN A 1 78 ? 1.761 -5.846 -0.380 1.00 98.25 78 ASN A C 1
ATOM 621 O O . ASN A 1 78 ? 2.754 -5.984 -1.096 1.00 98.25 78 ASN A O 1
ATOM 625 N N . ARG A 1 79 ? 0.517 -5.798 -0.879 1.00 98.44 79 ARG A N 1
ATOM 626 C CA . ARG A 1 79 ? 0.222 -5.848 -2.321 1.00 98.44 79 ARG A CA 1
ATOM 627 C C . ARG A 1 79 ? 0.847 -4.663 -3.064 1.00 98.44 79 ARG A C 1
ATOM 629 O O . ARG A 1 79 ? 1.574 -4.886 -4.029 1.00 98.44 79 ARG A O 1
ATOM 636 N N . SER A 1 80 ? 0.657 -3.431 -2.585 1.00 98.31 80 SER A N 1
ATOM 637 C CA . SER A 1 80 ? 1.243 -2.238 -3.220 1.00 98.31 80 SER A CA 1
ATOM 638 C C . SER A 1 80 ? 2.777 -2.248 -3.163 1.00 98.31 80 SER A C 1
ATOM 640 O O . SER A 1 80 ? 3.435 -1.834 -4.113 1.00 98.31 80 SER A O 1
ATOM 642 N N . ARG A 1 81 ? 3.391 -2.787 -2.097 1.00 98.38 81 ARG A N 1
ATOM 643 C CA . ARG A 1 81 ? 4.855 -2.977 -2.028 1.00 98.38 81 ARG A CA 1
ATOM 644 C C . ARG A 1 81 ? 5.368 -3.982 -3.057 1.00 98.38 81 ARG A C 1
ATOM 646 O O . ARG A 1 81 ? 6.408 -3.732 -3.664 1.00 98.38 81 ARG A O 1
ATOM 653 N N . ALA A 1 82 ? 4.663 -5.095 -3.251 1.00 98.44 82 ALA A N 1
ATOM 654 C CA . ALA A 1 82 ? 5.013 -6.070 -4.280 1.00 98.44 82 ALA A CA 1
ATOM 655 C C . ALA A 1 82 ? 4.901 -5.455 -5.686 1.00 98.44 82 ALA A C 1
ATOM 657 O O . ALA A 1 82 ? 5.798 -5.631 -6.511 1.00 98.44 82 ALA A O 1
ATOM 658 N N . GLU A 1 83 ? 3.854 -4.664 -5.935 1.00 98.31 83 GLU A N 1
ATOM 659 C CA . GLU A 1 83 ? 3.699 -3.944 -7.202 1.00 98.31 83 GLU A CA 1
ATOM 660 C C . GLU A 1 83 ? 4.817 -2.918 -7.417 1.00 98.31 83 GLU A C 1
ATOM 662 O O . GLU A 1 83 ? 5.426 -2.881 -8.485 1.00 98.31 83 GLU A O 1
ATOM 667 N N . LEU A 1 84 ? 5.181 -2.155 -6.385 1.00 98.50 84 LEU A N 1
ATOM 668 C CA . LEU A 1 84 ? 6.297 -1.213 -6.451 1.00 98.50 84 LEU A CA 1
ATOM 669 C C . LEU A 1 84 ? 7.615 -1.909 -6.821 1.00 98.50 84 LEU A C 1
ATOM 671 O O . LEU A 1 84 ? 8.378 -1.397 -7.639 1.00 98.50 84 LEU A O 1
ATOM 675 N N . GLN A 1 85 ? 7.889 -3.083 -6.243 1.00 98.50 85 GLN A N 1
ATOM 676 C CA . GLN A 1 85 ? 9.068 -3.878 -6.600 1.00 98.50 85 GLN A CA 1
ATOM 677 C C . GLN A 1 85 ? 9.026 -4.318 -8.068 1.00 98.50 85 GLN A C 1
ATOM 679 O O . GLN A 1 85 ? 10.030 -4.194 -8.773 1.00 98.50 85 GLN A O 1
ATOM 684 N N . ARG A 1 86 ? 7.863 -4.774 -8.551 1.00 98.56 86 ARG A N 1
ATOM 685 C CA . ARG A 1 86 ? 7.658 -5.151 -9.956 1.00 98.56 86 ARG A CA 1
ATOM 686 C C . ARG A 1 86 ? 7.905 -3.974 -10.899 1.00 98.56 86 ARG A C 1
ATOM 688 O O . ARG A 1 86 ? 8.598 -4.132 -11.904 1.00 98.56 86 ARG A O 1
ATOM 695 N N . LEU A 1 87 ? 7.379 -2.796 -10.569 1.00 98.50 87 LEU A N 1
ATOM 696 C CA . LEU A 1 87 ? 7.553 -1.580 -11.360 1.00 98.50 87 LEU A CA 1
ATOM 697 C C . LEU A 1 87 ? 9.012 -1.110 -11.375 1.00 98.50 87 LEU A C 1
ATOM 699 O O . LEU A 1 87 ? 9.522 -0.782 -12.444 1.00 98.50 87 LEU A O 1
ATOM 703 N N . LYS A 1 88 ? 9.720 -1.158 -10.239 1.00 98.12 88 LYS A N 1
ATOM 704 C CA . LYS A 1 88 ? 11.158 -0.833 -10.176 1.00 98.12 88 LYS A CA 1
ATOM 705 C C . LYS A 1 88 ? 11.996 -1.792 -11.024 1.00 98.12 88 LYS A C 1
ATOM 707 O O . LYS A 1 88 ? 12.838 -1.347 -11.797 1.00 98.12 88 LYS A O 1
ATOM 712 N N . ALA A 1 89 ? 11.710 -3.094 -10.973 1.00 98.25 89 ALA A N 1
ATOM 713 C CA . ALA A 1 89 ? 12.372 -4.071 -11.839 1.00 98.25 89 ALA A CA 1
ATOM 714 C C . ALA A 1 89 ? 12.084 -3.815 -13.332 1.00 98.25 89 ALA A C 1
ATOM 716 O O . ALA A 1 89 ? 12.986 -3.905 -14.172 1.00 98.25 89 ALA A O 1
ATOM 717 N N . LYS A 1 90 ? 10.836 -3.459 -13.672 1.00 97.94 90 LYS A N 1
ATOM 718 C CA . LYS A 1 90 ? 10.450 -3.060 -15.032 1.00 97.94 90 LYS A CA 1
ATOM 719 C C . LYS A 1 90 ? 11.216 -1.817 -15.485 1.00 97.94 90 LYS A C 1
ATOM 721 O O . LYS A 1 90 ? 11.723 -1.812 -16.606 1.00 97.94 90 LYS A O 1
ATOM 726 N N . GLU A 1 91 ? 11.330 -0.802 -14.632 1.00 97.94 91 GLU A N 1
ATOM 727 C CA . GLU A 1 91 ? 12.084 0.417 -14.921 1.00 97.94 91 GLU A CA 1
ATOM 728 C C . GLU A 1 91 ? 13.551 0.096 -15.230 1.00 97.94 91 GLU A C 1
ATOM 730 O O . GLU A 1 91 ? 14.039 0.478 -16.292 1.00 97.94 91 GLU A O 1
ATOM 735 N N . THR A 1 92 ? 14.234 -0.668 -14.370 1.00 97.56 92 THR A N 1
ATOM 736 C CA . THR A 1 92 ? 15.631 -1.078 -14.594 1.00 97.56 92 THR A CA 1
ATOM 737 C C . THR A 1 92 ? 15.798 -1.813 -15.923 1.00 97.56 92 THR A C 1
ATOM 739 O O . THR A 1 92 ? 16.713 -1.517 -16.693 1.00 97.56 92 THR A O 1
ATOM 742 N N . ARG A 1 93 ? 14.887 -2.740 -16.247 1.00 96.94 93 ARG A N 1
ATOM 743 C CA . ARG A 1 93 ? 14.920 -3.463 -17.526 1.00 96.94 93 ARG A CA 1
ATOM 744 C C . ARG A 1 93 ? 14.793 -2.515 -18.720 1.00 96.94 93 ARG A C 1
ATOM 746 O O . ARG A 1 93 ? 15.558 -2.642 -19.672 1.00 96.94 93 ARG A O 1
ATOM 753 N N . LEU A 1 94 ? 13.844 -1.580 -18.677 1.00 95.31 94 LEU A N 1
ATOM 754 C CA . LEU A 1 94 ? 13.639 -0.608 -19.753 1.00 95.31 94 LEU A CA 1
ATOM 755 C C . LEU A 1 94 ? 14.835 0.350 -19.890 1.00 95.31 94 LEU A C 1
ATOM 757 O O . LEU A 1 94 ? 15.213 0.691 -21.007 1.00 95.31 94 LEU A O 1
ATOM 761 N N . GLN A 1 95 ? 15.471 0.742 -18.780 1.00 94.75 95 GLN A N 1
ATOM 762 C CA . GLN A 1 95 ? 16.693 1.554 -18.800 1.00 94.75 95 GLN A CA 1
ATOM 763 C C . GLN A 1 95 ? 17.843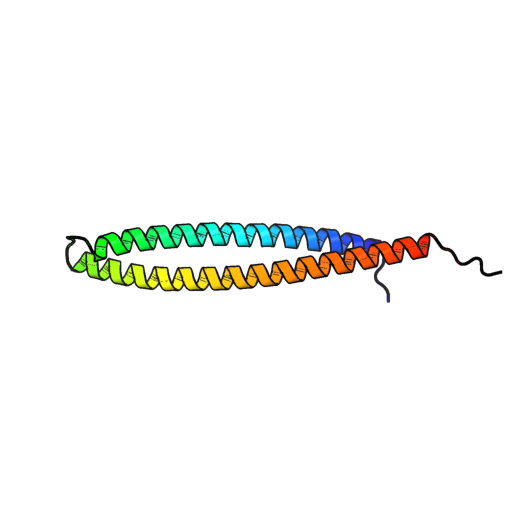 0.822 -19.506 1.00 94.75 95 GLN A C 1
ATOM 765 O O . GLN A 1 95 ? 18.481 1.404 -20.382 1.00 94.75 95 GLN A O 1
ATOM 770 N N . HIS A 1 96 ? 18.069 -0.459 -19.194 1.00 94.19 96 HIS A N 1
ATOM 771 C CA . HIS A 1 96 ? 19.082 -1.266 -19.883 1.00 94.19 96 HIS A CA 1
ATOM 772 C C . HIS A 1 96 ? 18.782 -1.426 -21.379 1.00 94.19 96 HIS A C 1
ATOM 774 O O . HIS A 1 96 ? 19.687 -1.308 -22.202 1.00 94.19 96 HIS A O 1
ATOM 780 N N . GLN A 1 97 ? 17.517 -1.653 -21.751 1.00 92.62 97 GLN A N 1
ATOM 781 C CA . GLN A 1 97 ? 17.117 -1.745 -23.161 1.00 92.62 97 GLN A CA 1
ATOM 782 C C . GLN A 1 97 ? 17.355 -0.429 -23.907 1.00 92.62 97 GLN A C 1
ATOM 784 O O . GLN A 1 97 ? 17.861 -0.437 -25.027 1.00 92.62 97 GLN A O 1
ATOM 789 N N . LEU A 1 98 ? 17.040 0.706 -23.278 1.00 91.75 98 LEU A N 1
ATOM 790 C CA . LEU A 1 98 ? 17.279 2.019 -23.865 1.00 91.75 98 LEU A CA 1
ATOM 791 C C . LEU A 1 98 ? 18.777 2.273 -24.087 1.00 91.75 98 LEU A C 1
ATOM 793 O O . LEU A 1 98 ? 19.164 2.731 -25.159 1.00 91.75 98 LEU A O 1
ATOM 797 N N . GLN A 1 99 ? 19.618 1.939 -23.104 1.00 90.31 99 GLN A N 1
ATOM 798 C CA . GLN A 1 99 ? 21.075 2.060 -23.217 1.00 90.31 99 GLN A CA 1
ATOM 799 C C . GLN A 1 99 ? 21.643 1.169 -24.327 1.00 90.31 99 GLN A C 1
ATOM 801 O O . GLN A 1 99 ? 22.460 1.634 -25.118 1.00 90.31 99 GLN A O 1
ATOM 806 N N . ALA A 1 100 ? 21.183 -0.082 -24.429 1.00 88.88 100 ALA A N 1
ATOM 807 C CA . ALA A 1 100 ? 21.604 -0.998 -25.487 1.00 88.88 100 ALA A CA 1
ATOM 808 C C . ALA A 1 100 ? 21.232 -0.470 -26.884 1.00 88.88 100 ALA A C 1
ATOM 810 O O . ALA A 1 100 ? 22.078 -0.466 -27.77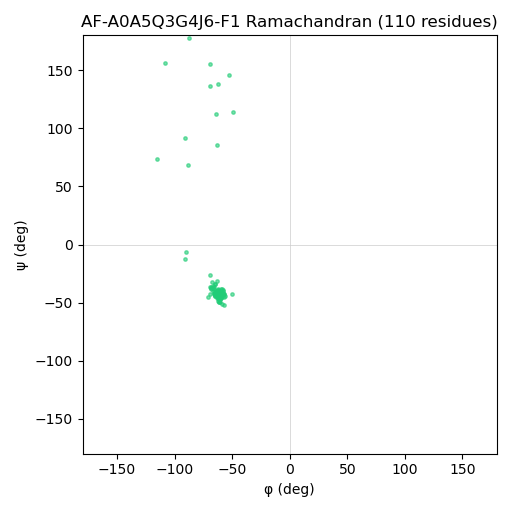7 1.00 88.88 100 ALA A O 1
ATOM 811 N N . ASN A 1 101 ? 20.011 0.054 -27.051 1.00 85.19 101 ASN A N 1
ATOM 812 C CA . ASN A 1 101 ? 19.579 0.670 -28.309 1.00 85.19 101 ASN A CA 1
ATOM 813 C C . ASN A 1 101 ? 20.429 1.902 -28.663 1.00 85.19 101 ASN A C 1
ATOM 815 O O . ASN A 1 101 ? 20.805 2.080 -29.817 1.00 85.19 101 ASN A O 1
ATOM 819 N N . MET A 1 102 ? 20.780 2.734 -27.677 1.00 83.44 102 MET A N 1
ATOM 820 C CA . MET A 1 102 ? 21.658 3.891 -27.896 1.00 83.44 102 MET A CA 1
ATOM 821 C C . MET A 1 102 ? 23.089 3.485 -28.274 1.00 83.44 102 MET A C 1
ATOM 823 O O . MET A 1 102 ? 23.703 4.138 -29.112 1.00 83.44 102 MET A O 1
ATOM 827 N N . ALA A 1 103 ? 23.623 2.412 -27.686 1.00 82.31 103 ALA A N 1
ATOM 828 C CA . ALA A 1 103 ? 24.958 1.910 -28.010 1.00 82.31 103 ALA A CA 1
ATOM 829 C C . ALA A 1 103 ? 25.035 1.326 -29.433 1.00 82.31 103 ALA A C 1
ATOM 831 O O . ALA A 1 103 ? 26.025 1.540 -30.129 1.00 82.31 103 ALA A O 1
ATOM 832 N N . GLN A 1 104 ? 23.979 0.645 -29.891 1.00 75.25 104 GLN A N 1
ATOM 833 C CA . GLN A 1 104 ? 23.886 0.119 -31.259 1.00 75.25 104 GLN A CA 1
ATOM 834 C C . GLN A 1 104 ? 23.840 1.229 -32.321 1.00 75.25 104 GLN A C 1
ATOM 836 O O . GLN A 1 104 ? 24.404 1.063 -33.397 1.00 75.25 104 G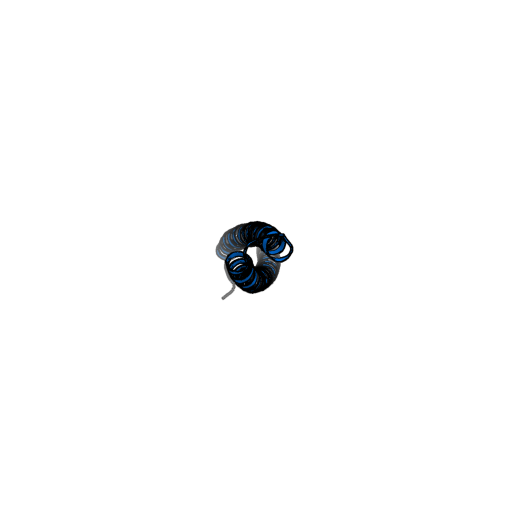LN A O 1
ATOM 841 N N . GLU A 1 105 ? 23.227 2.377 -32.015 1.00 66.62 105 GLU A N 1
ATOM 842 C CA . GLU A 1 105 ? 23.221 3.551 -32.904 1.00 66.62 105 GLU A CA 1
ATOM 843 C C . GLU A 1 105 ? 24.610 4.216 -33.024 1.00 66.62 105 GLU A C 1
ATOM 845 O O . GLU A 1 105 ? 24.898 4.846 -34.040 1.00 66.62 105 GLU A O 1
ATOM 850 N N . MET A 1 106 ? 25.484 4.074 -32.017 1.00 62.69 106 MET A N 1
ATOM 851 C CA . MET A 1 106 ? 26.819 4.699 -31.985 1.00 62.69 106 MET A CA 1
ATOM 852 C C . MET A 1 106 ? 27.943 3.837 -32.581 1.00 62.69 106 MET A C 1
ATOM 854 O O . MET A 1 106 ? 29.029 4.353 -32.838 1.00 62.69 106 MET A O 1
ATOM 858 N N . CYS A 1 107 ? 27.697 2.549 -32.828 1.00 54.91 107 CYS A N 1
ATOM 859 C CA . CYS A 1 107 ? 28.612 1.657 -33.540 1.00 54.91 107 CYS A CA 1
ATOM 860 C C . CYS A 1 107 ? 27.971 1.195 -34.857 1.00 54.91 107 CYS A C 1
ATOM 862 O O . CYS A 1 107 ? 27.552 0.038 -34.953 1.00 54.91 107 CYS A O 1
ATOM 864 N N . PRO A 1 108 ? 27.880 2.054 -35.892 1.00 54.62 108 PRO A N 1
ATOM 865 C CA . PRO A 1 108 ? 27.589 1.556 -37.223 1.00 54.62 108 PRO A CA 1
ATOM 866 C C . PRO A 1 108 ? 28.771 0.672 -37.620 1.00 54.62 108 PRO A C 1
ATOM 868 O O . PRO A 1 108 ? 29.895 1.151 -37.748 1.00 54.62 108 PRO A O 1
ATOM 871 N N . HIS A 1 109 ? 28.540 -0.635 -37.746 1.00 51.22 109 HIS A N 1
ATOM 872 C CA . HIS A 1 109 ? 29.522 -1.544 -38.320 1.00 51.22 109 HIS A CA 1
ATOM 873 C C . HIS A 1 109 ? 30.025 -0.953 -39.645 1.00 51.22 109 HIS A C 1
ATOM 875 O O . HIS A 1 109 ? 29.264 -0.838 -40.608 1.00 51.22 109 HIS A O 1
ATOM 881 N N . GLU A 1 110 ? 31.308 -0.594 -39.688 1.00 46.81 110 GLU A N 1
ATOM 882 C CA . GLU A 1 110 ? 32.064 -0.446 -40.926 1.00 46.81 110 GLU A CA 1
ATOM 883 C C . GLU A 1 110 ? 32.113 -1.826 -41.590 1.00 46.81 110 GLU A C 1
ATOM 885 O O . GLU A 1 110 ? 33.012 -2.630 -41.361 1.00 46.81 110 GLU A O 1
ATOM 890 N N . ALA A 1 111 ? 31.072 -2.143 -42.354 1.00 47.12 111 ALA A N 1
ATOM 891 C CA . ALA A 1 111 ? 31.069 -3.257 -43.282 1.00 47.12 111 ALA A CA 1
ATOM 892 C C . ALA A 1 111 ? 31.557 -2.732 -44.636 1.00 47.12 111 ALA A C 1
ATOM 894 O O . ALA A 1 111 ? 30.765 -2.228 -45.438 1.00 47.12 111 ALA A O 1
ATOM 895 N N . LYS A 1 112 ? 32.867 -2.826 -44.868 1.00 38.84 112 LYS A N 1
ATOM 896 C CA . LYS A 1 112 ? 33.469 -2.917 -46.201 1.00 38.84 112 LYS A CA 1
ATOM 897 C C . LYS A 1 112 ? 34.589 -3.941 -46.180 1.00 38.84 112 LYS A C 1
ATOM 899 O O . LYS A 1 112 ? 35.407 -3.878 -45.240 1.00 38.84 112 LYS A O 1
#